Protein AF-A0A7J3I162-F1 (afdb_monomer)

Foldseek 3Di:
DDPLCQWDWDWDDDPQKIKIKTKGFQVSCVVVVNNDPVSVVVVVVVVVCVVCVVPAAKDKDFPDWDDDPGMIITIMIIHHDDDDDD

Structure (mmCIF, N/CA/C/O backbone):
data_AF-A0A7J3I162-F1
#
_entry.id   AF-A0A7J3I162-F1
#
loop_
_atom_site.group_PDB
_atom_site.id
_atom_site.type_symbol
_atom_site.label_atom_id
_atom_site.label_alt_id
_atom_site.label_comp_id
_atom_site.label_asym_id
_atom_site.label_entity_id
_atom_site.label_seq_id
_atom_site.pdbx_PDB_ins_code
_atom_site.Cartn_x
_atom_site.Cartn_y
_atom_site.Cartn_z
_atom_site.occupancy
_atom_site.B_iso_or_equiv
_atom_site.auth_seq_id
_atom_site.auth_comp_id
_atom_site.auth_asym_id
_atom_site.auth_atom_id
_atom_site.pdbx_PDB_model_num
ATOM 1 N N . MET A 1 1 ? -1.350 -21.573 1.540 1.00 36.19 1 MET A N 1
ATOM 2 C CA . MET A 1 1 ? -1.051 -20.230 1.003 1.00 36.19 1 MET A CA 1
ATOM 3 C C . MET A 1 1 ? -2.292 -19.396 1.224 1.00 36.19 1 MET A C 1
ATOM 5 O O . MET A 1 1 ? -3.325 -19.765 0.690 1.00 36.19 1 MET A O 1
ATOM 9 N N . MET A 1 2 ? -2.248 -18.386 2.092 1.00 34.72 2 MET A N 1
ATOM 10 C CA . MET A 1 2 ? -3.359 -17.438 2.180 1.00 34.72 2 MET A CA 1
ATOM 11 C C . MET A 1 2 ? -3.153 -16.411 1.068 1.00 34.72 2 MET A C 1
ATOM 13 O O . MET A 1 2 ? -2.126 -15.736 1.052 1.00 34.72 2 MET A O 1
ATOM 17 N N . ASP A 1 3 ? -4.100 -16.318 0.137 1.00 44.22 3 ASP A N 1
ATOM 18 C CA . ASP A 1 3 ? -4.220 -15.176 -0.770 1.00 44.22 3 ASP A CA 1
ATOM 19 C C . ASP A 1 3 ? -4.637 -13.955 0.062 1.00 44.22 3 ASP A C 1
ATOM 21 O O . ASP A 1 3 ? -5.809 -13.604 0.174 1.00 44.22 3 ASP A O 1
ATOM 25 N N . VAL A 1 4 ? -3.659 -13.336 0.729 1.00 52.66 4 VAL A N 1
ATOM 26 C CA . VAL A 1 4 ? -3.834 -12.125 1.543 1.00 52.66 4 VAL A CA 1
ATOM 27 C C . VAL A 1 4 ? -3.798 -10.910 0.622 1.00 52.66 4 VAL A C 1
ATOM 29 O O . VAL A 1 4 ? -2.946 -10.033 0.745 1.00 52.66 4 VAL A O 1
ATOM 32 N N . ASN A 1 5 ? -4.705 -10.851 -0.352 1.00 65.12 5 ASN A N 1
ATOM 33 C CA . ASN A 1 5 ? -4.825 -9.663 -1.188 1.00 65.12 5 ASN A CA 1
ATOM 34 C C . ASN A 1 5 ? -5.771 -8.661 -0.513 1.00 65.12 5 ASN A C 1
ATOM 36 O O . ASN A 1 5 ? -6.843 -8.342 -1.016 1.00 65.12 5 ASN A O 1
ATOM 40 N N . VAL A 1 6 ? -5.367 -8.182 0.671 1.00 78.31 6 VAL A N 1
ATOM 41 C CA . VAL A 1 6 ? -6.063 -7.109 1.417 1.00 78.31 6 VAL A CA 1
ATOM 42 C C . VAL A 1 6 ? -5.997 -5.759 0.695 1.00 78.31 6 VAL A C 1
ATOM 44 O O . VAL A 1 6 ? -6.624 -4.7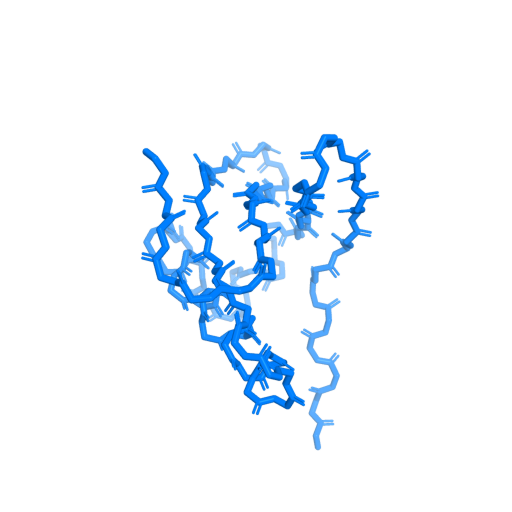93 1.127 1.00 78.31 6 VAL A O 1
ATOM 47 N N . TRP A 1 7 ? -5.236 -5.698 -0.398 1.00 83.38 7 TRP A N 1
ATOM 48 C CA . TRP A 1 7 ? -4.951 -4.509 -1.176 1.00 83.38 7 TRP A CA 1
ATOM 49 C C . TRP A 1 7 ? -5.690 -4.540 -2.514 1.00 83.38 7 TRP A C 1
ATOM 51 O O . TRP A 1 7 ? -5.448 -5.394 -3.363 1.00 83.38 7 TRP A O 1
ATOM 61 N N . SER A 1 8 ? -6.547 -3.551 -2.731 1.00 84.75 8 SER A N 1
ATOM 62 C CA . SER A 1 8 ? -7.066 -3.208 -4.051 1.00 84.75 8 SER A CA 1
ATOM 63 C C . SER A 1 8 ? -6.067 -2.303 -4.765 1.00 84.75 8 SER A C 1
ATOM 65 O O . SER A 1 8 ? -5.593 -1.326 -4.184 1.00 84.75 8 SER A O 1
ATOM 67 N N . LEU A 1 9 ? -5.716 -2.629 -6.009 1.00 84.00 9 LEU A N 1
ATOM 68 C CA . LEU A 1 9 ? -4.636 -1.965 -6.741 1.00 84.00 9 LEU A CA 1
ATOM 69 C C . LEU A 1 9 ? -5.174 -1.195 -7.943 1.00 84.00 9 LEU A C 1
ATOM 71 O O . LEU A 1 9 ? -5.910 -1.743 -8.760 1.00 84.00 9 LEU A O 1
ATOM 75 N N . SER A 1 10 ? -4.714 0.042 -8.100 1.00 84.00 10 SER A N 1
ATOM 76 C CA . SER A 1 10 ? -4.865 0.837 -9.317 1.00 84.00 10 SER A CA 1
ATOM 77 C C . SER A 1 10 ? -3.491 1.210 -9.863 1.00 84.00 10 SER A C 1
ATOM 79 O O . SER A 1 10 ? -2.556 1.457 -9.097 1.00 84.00 10 SER A O 1
ATOM 81 N N . ARG A 1 11 ? -3.348 1.216 -11.191 1.00 83.88 11 ARG A N 1
ATOM 82 C CA . ARG A 1 11 ? -2.093 1.519 -11.887 1.00 83.88 11 ARG A CA 1
ATOM 83 C C . ARG A 1 11 ? -2.341 2.603 -12.922 1.00 83.88 11 ARG A C 1
ATOM 85 O O . ARG A 1 11 ? -3.233 2.469 -13.752 1.00 83.88 11 ARG A O 1
ATOM 92 N N . GLU A 1 12 ? -1.507 3.628 -12.899 1.00 83.25 12 GLU A N 1
ATOM 93 C CA . GLU A 1 12 ? -1.523 4.747 -13.834 1.00 83.25 12 GLU A CA 1
ATOM 94 C C . GLU A 1 12 ? -0.120 4.855 -14.450 1.00 83.25 12 GLU A C 1
ATOM 96 O O . GLU A 1 12 ? 0.880 4.886 -13.731 1.00 83.25 12 GLU A O 1
ATOM 101 N N . ALA A 1 13 ? -0.022 4.848 -15.781 1.00 81.06 13 ALA A N 1
ATOM 102 C CA . ALA A 1 13 ? 1.250 5.001 -16.485 1.00 81.06 13 ALA A CA 1
ATOM 103 C C . ALA A 1 13 ? 1.379 6.441 -16.991 1.00 81.06 13 ALA A C 1
ATOM 105 O O . ALA A 1 13 ? 0.517 6.914 -17.728 1.00 81.06 13 ALA A O 1
ATOM 106 N N . GLU A 1 14 ? 2.455 7.127 -16.615 1.00 77.06 14 GLU A N 1
ATOM 107 C CA . GLU A 1 14 ? 2.700 8.523 -16.977 1.00 77.06 14 GLU A CA 1
ATOM 108 C C . GLU A 1 14 ? 4.200 8.724 -17.243 1.00 77.06 14 GLU A C 1
ATOM 110 O O . GLU A 1 14 ? 5.029 8.439 -16.380 1.00 77.06 14 GLU A O 1
ATOM 115 N N . ASN A 1 15 ? 4.570 9.191 -18.442 1.00 69.69 15 ASN A N 1
ATOM 116 C CA . ASN A 1 15 ? 5.955 9.538 -18.813 1.00 69.69 15 ASN A CA 1
ATOM 117 C C . ASN A 1 15 ? 7.008 8.450 -18.495 1.00 69.69 15 ASN A C 1
ATOM 119 O O . ASN A 1 15 ? 8.089 8.740 -17.987 1.00 69.69 15 ASN A O 1
ATOM 123 N N . GLY A 1 16 ? 6.689 7.176 -18.755 1.00 69.94 16 GLY A N 1
ATOM 124 C CA . GLY A 1 16 ? 7.593 6.045 -18.492 1.00 69.94 16 GLY A CA 1
ATOM 125 C C . GLY A 1 16 ? 7.681 5.615 -17.020 1.00 69.94 16 GLY A C 1
ATOM 126 O O . GLY A 1 16 ? 8.371 4.643 -16.713 1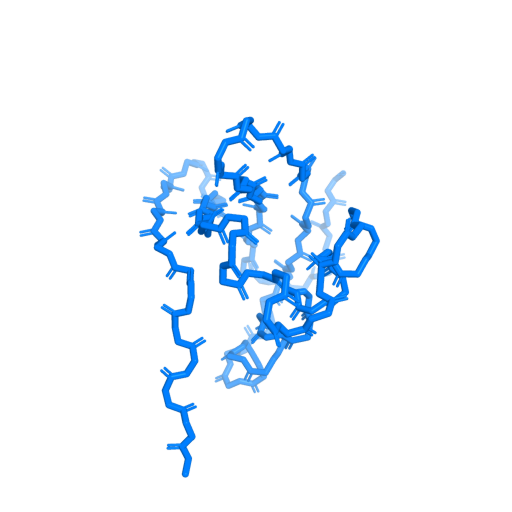.00 69.94 16 GLY A O 1
ATOM 127 N N . ARG A 1 17 ? 6.955 6.286 -16.117 1.00 72.31 17 ARG A N 1
ATOM 128 C CA . ARG A 1 17 ? 6.771 5.878 -14.721 1.00 72.31 17 ARG A CA 1
ATOM 129 C C . ARG A 1 17 ? 5.423 5.193 -14.550 1.00 72.31 17 ARG A C 1
ATOM 131 O O . ARG A 1 17 ? 4.436 5.567 -15.181 1.00 72.31 17 ARG A O 1
ATOM 138 N N . ILE A 1 18 ? 5.378 4.197 -13.673 1.00 82.06 18 ILE A N 1
ATOM 139 C CA . ILE A 1 18 ? 4.129 3.547 -13.277 1.00 82.06 18 ILE A CA 1
ATOM 140 C C . ILE A 1 18 ? 3.819 3.989 -11.851 1.00 82.06 18 ILE A C 1
ATOM 142 O O . ILE A 1 18 ? 4.508 3.595 -10.912 1.00 82.06 18 ILE A O 1
ATOM 146 N N . LYS A 1 19 ? 2.778 4.801 -11.687 1.00 83.00 19 LYS A N 1
ATOM 147 C CA . LYS A 1 19 ? 2.202 5.112 -10.382 1.00 83.00 19 LYS A CA 1
ATOM 148 C C . LYS A 1 19 ? 1.255 3.987 -9.998 1.00 83.00 19 LYS A C 1
ATOM 150 O O . LYS A 1 19 ? 0.372 3.613 -10.769 1.00 83.00 19 LYS A O 1
ATOM 155 N N . VAL A 1 20 ? 1.439 3.434 -8.809 1.00 84.56 20 VAL A N 1
ATOM 156 C CA . VAL A 1 20 ? 0.541 2.423 -8.252 1.00 84.56 20 VAL A CA 1
ATOM 157 C C . VAL A 1 20 ? -0.076 2.986 -6.981 1.00 84.56 20 VAL A C 1
ATOM 159 O O . VAL A 1 20 ? 0.623 3.517 -6.118 1.00 84.56 20 VAL A O 1
ATOM 162 N N . LYS A 1 21 ? -1.396 2.865 -6.881 1.00 86.69 21 LYS A N 1
ATOM 163 C CA . LYS A 1 21 ? -2.174 3.166 -5.682 1.00 86.69 21 LYS A CA 1
ATOM 164 C C . LYS A 1 21 ? -2.691 1.849 -5.124 1.00 86.69 21 LYS A C 1
ATOM 166 O O . LYS A 1 21 ? -3.347 1.102 -5.848 1.00 86.69 21 LYS A O 1
ATOM 171 N N . ALA A 1 22 ? -2.384 1.559 -3.868 1.00 88.69 22 ALA A N 1
ATOM 172 C CA . ALA A 1 22 ? -2.893 0.398 -3.155 1.00 88.69 22 ALA A CA 1
ATOM 173 C C . ALA A 1 22 ? -3.823 0.859 -2.033 1.00 88.69 22 ALA A C 1
ATOM 175 O O . ALA A 1 22 ? -3.464 1.736 -1.252 1.00 88.69 22 ALA A O 1
ATOM 176 N N . LEU A 1 23 ? -5.019 0.286 -1.965 1.00 89.44 23 LEU A N 1
ATOM 177 C CA . LEU A 1 23 ? -6.038 0.619 -0.978 1.00 89.44 23 LEU A CA 1
ATOM 178 C C . LEU A 1 23 ? -6.374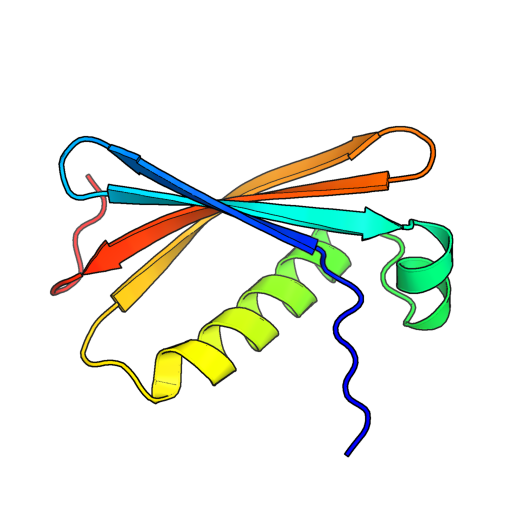 -0.619 -0.148 1.00 89.44 23 LEU A C 1
ATOM 180 O O . LEU A 1 23 ? -6.730 -1.645 -0.718 1.00 89.44 23 LEU A O 1
ATOM 184 N N . ALA A 1 24 ? -6.317 -0.520 1.176 1.00 90.44 24 ALA A N 1
ATOM 185 C CA . ALA A 1 24 ? -6.774 -1.572 2.084 1.00 90.44 24 ALA A CA 1
ATOM 186 C C . ALA A 1 24 ? -7.772 -1.031 3.107 1.00 90.44 24 ALA A C 1
ATOM 188 O O . ALA A 1 24 ? -7.720 0.140 3.488 1.00 90.44 24 ALA A O 1
ATOM 189 N N . LEU A 1 25 ? -8.673 -1.895 3.575 1.00 91.50 25 LEU A N 1
ATOM 190 C CA . LEU A 1 25 ? -9.526 -1.595 4.724 1.00 91.50 25 LEU A CA 1
ATOM 191 C C . LEU A 1 25 ? -8.691 -1.592 6.002 1.00 91.50 25 LEU A C 1
ATOM 193 O O . LEU A 1 25 ? -7.899 -2.502 6.245 1.00 91.50 25 LEU A O 1
ATOM 197 N N . ARG A 1 26 ? -8.923 -0.602 6.860 1.00 88.50 26 ARG A N 1
ATOM 198 C CA . ARG A 1 26 ? -8.238 -0.477 8.147 1.00 88.50 26 ARG A CA 1
ATOM 199 C C . ARG A 1 26 ? -8.478 -1.689 9.048 1.00 88.50 26 ARG A C 1
ATOM 201 O O . ARG A 1 26 ? -7.529 -2.179 9.647 1.00 88.50 26 ARG A O 1
ATOM 208 N N . SER A 1 27 ? -9.706 -2.204 9.091 1.00 89.31 27 SER A N 1
ATOM 209 C CA . SER A 1 27 ? -10.050 -3.391 9.884 1.00 89.31 27 SER A CA 1
ATOM 210 C C . SER A 1 27 ? -9.251 -4.621 9.457 1.00 89.31 27 SER A C 1
ATOM 212 O O . SER A 1 27 ? -8.828 -5.408 10.295 1.00 89.31 27 SER A O 1
ATOM 214 N N 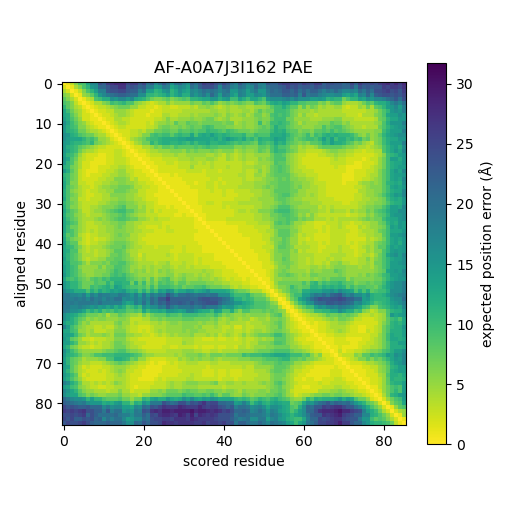. GLU A 1 28 ? -9.003 -4.779 8.156 1.00 89.31 28 GLU A N 1
ATOM 215 C CA . GLU A 1 28 ? -8.193 -5.882 7.649 1.00 89.31 28 GLU A CA 1
ATOM 216 C C . GLU A 1 28 ? -6.727 -5.693 8.038 1.00 89.31 28 GLU A C 1
ATOM 218 O O . GLU A 1 28 ? -6.128 -6.618 8.569 1.00 89.31 28 GLU A O 1
ATOM 223 N N . LEU A 1 29 ? -6.168 -4.487 7.892 1.00 88.56 29 LEU A N 1
ATOM 224 C CA . LEU A 1 29 ? -4.802 -4.187 8.343 1.00 88.56 29 LEU A CA 1
ATOM 225 C C . LEU A 1 29 ? -4.601 -4.449 9.844 1.00 88.56 29 LEU A C 1
ATOM 227 O O . LEU A 1 29 ? -3.583 -5.019 10.244 1.00 88.56 29 LEU A O 1
ATOM 231 N N . GLU A 1 30 ? -5.586 -4.095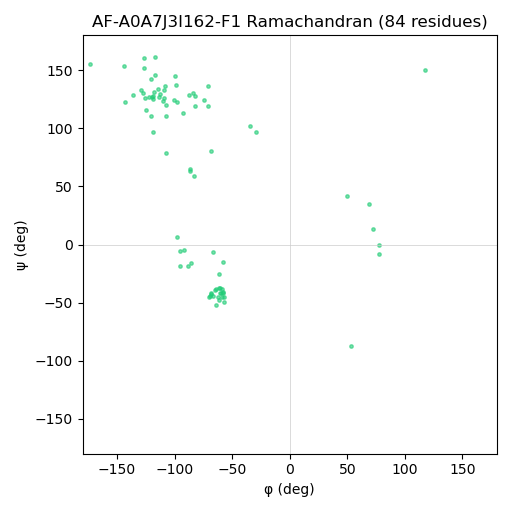 10.670 1.00 89.38 30 GLU A N 1
ATOM 232 C CA . GLU A 1 30 ? -5.581 -4.346 12.113 1.00 89.38 30 GLU A CA 1
ATOM 233 C C . GLU A 1 30 ? -5.527 -5.846 12.441 1.00 89.38 30 GLU A C 1
ATOM 235 O O . GLU A 1 30 ? -4.778 -6.239 13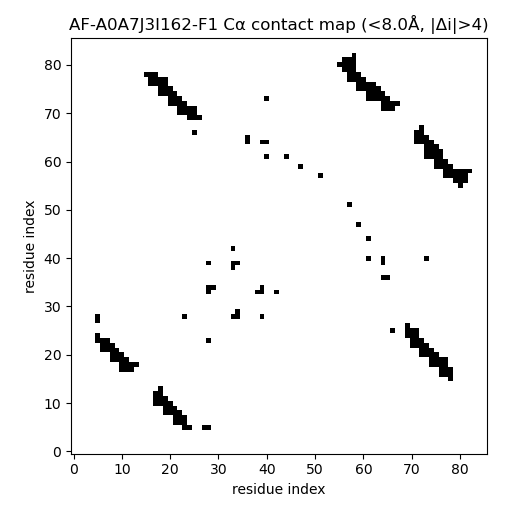.337 1.00 89.38 30 GLU A O 1
ATOM 240 N N . ARG A 1 31 ? -6.210 -6.706 11.667 1.00 89.38 31 ARG A N 1
ATOM 241 C CA . ARG A 1 31 ? -6.144 -8.175 11.827 1.00 89.38 31 ARG A CA 1
ATOM 242 C C . ARG A 1 31 ? -4.739 -8.741 11.604 1.00 89.38 31 ARG A C 1
ATOM 244 O O . ARG A 1 31 ? -4.418 -9.783 12.167 1.00 89.38 31 ARG A O 1
ATOM 251 N N . TYR A 1 32 ? -3.904 -8.047 10.829 1.00 85.31 32 TYR A N 1
ATOM 252 C CA . TYR A 1 32 ? -2.495 -8.395 10.600 1.00 85.31 32 TYR A CA 1
ATOM 253 C C . TYR A 1 32 ? -1.520 -7.594 11.482 1.00 85.31 32 TYR A C 1
ATOM 255 O O . TYR A 1 32 ? -0.307 -7.681 11.300 1.00 85.31 32 TYR A O 1
ATOM 263 N N . GLY A 1 33 ? -2.017 -6.796 12.435 1.00 88.12 33 GLY A N 1
ATOM 264 C CA . GLY A 1 33 ? -1.187 -5.972 13.320 1.00 88.12 33 GLY A CA 1
ATOM 265 C C . GLY A 1 33 ? -0.538 -4.757 12.642 1.00 88.12 33 GLY A C 1
ATOM 266 O O . GLY A 1 33 ? 0.358 -4.134 13.226 1.00 88.12 33 GLY A O 1
ATOM 267 N N . LEU A 1 34 ? -0.989 -4.399 11.434 1.00 88.88 34 LEU A N 1
ATOM 268 C CA . LEU A 1 34 ? -0.501 -3.279 10.623 1.00 88.88 34 LEU A CA 1
ATOM 269 C C . LEU A 1 34 ? -1.221 -1.978 11.006 1.00 88.88 34 LEU A C 1
ATOM 271 O O . LEU A 1 34 ? -1.981 -1.404 10.233 1.00 88.88 34 LEU A O 1
ATOM 275 N N . THR A 1 35 ? -1.000 -1.529 12.240 1.00 86.81 35 THR A N 1
ATOM 276 C CA . THR A 1 35 ? -1.748 -0.416 12.852 1.00 86.81 35 THR A CA 1
ATOM 277 C C . THR A 1 35 ? -1.074 0.951 12.745 1.00 86.81 35 THR A C 1
ATOM 279 O O . THR A 1 35 ? -1.663 1.949 13.151 1.00 86.81 35 THR A O 1
ATOM 282 N N . THR A 1 36 ? 0.156 1.014 12.228 1.00 88.25 36 THR A N 1
ATOM 283 C CA . THR A 1 36 ? 0.919 2.262 12.077 1.00 88.25 36 THR A CA 1
ATOM 284 C C . THR A 1 36 ? 1.400 2.433 10.647 1.00 88.25 36 THR A C 1
ATOM 286 O O . THR A 1 36 ? 1.492 1.464 9.886 1.00 88.25 36 THR A O 1
ATOM 289 N N . GLU A 1 37 ? 1.735 3.670 10.291 1.00 87.69 37 GLU A N 1
ATOM 290 C CA . GLU A 1 37 ? 2.253 3.998 8.968 1.00 87.69 37 GLU A CA 1
ATOM 291 C C . GLU A 1 37 ? 3.535 3.224 8.647 1.00 87.69 37 GLU A C 1
ATOM 293 O O . GLU A 1 37 ? 3.622 2.623 7.577 1.00 87.69 37 GLU A O 1
ATOM 298 N N . GLU A 1 38 ? 4.496 3.145 9.579 1.00 88.62 38 GLU A N 1
ATOM 299 C CA . GLU A 1 38 ? 5.750 2.424 9.329 1.00 88.62 38 GLU A CA 1
ATOM 300 C C . GLU A 1 38 ? 5.522 0.929 9.106 1.00 88.62 38 GLU A C 1
ATOM 302 O O . GLU A 1 38 ? 6.162 0.328 8.241 1.00 88.62 38 GLU A O 1
ATOM 307 N N . LYS A 1 39 ? 4.591 0.319 9.850 1.00 88.50 39 LYS A N 1
ATOM 308 C CA . LYS A 1 39 ? 4.261 -1.103 9.693 1.00 88.50 39 LYS A CA 1
ATOM 309 C C . LYS A 1 39 ? 3.616 -1.379 8.344 1.00 88.50 39 LYS A C 1
ATOM 311 O O . LYS A 1 39 ? 3.995 -2.339 7.677 1.00 88.50 39 LYS A O 1
ATOM 316 N N . VAL A 1 40 ? 2.668 -0.535 7.935 1.00 88.50 40 VAL A N 1
ATOM 317 C CA . VAL A 1 40 ? 2.032 -0.634 6.617 1.00 88.50 40 VAL A CA 1
ATOM 318 C C . VAL A 1 40 ? 3.071 -0.462 5.515 1.00 88.50 40 VAL A C 1
ATOM 320 O O . VAL A 1 40 ? 3.134 -1.286 4.604 1.00 88.50 40 VAL A O 1
ATOM 323 N N . LYS A 1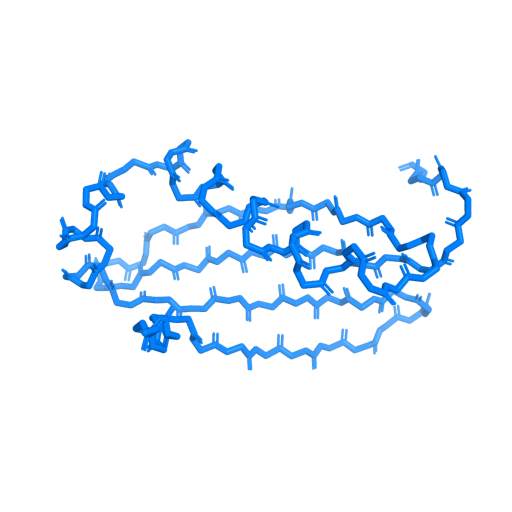 41 ? 3.923 0.561 5.627 1.00 86.19 41 LYS A N 1
ATOM 324 C CA . LYS A 1 41 ? 5.001 0.822 4.676 1.00 86.19 41 LYS A CA 1
ATOM 325 C C . LYS A 1 41 ? 5.929 -0.387 4.554 1.00 86.19 41 LYS A C 1
ATOM 327 O O . LYS A 1 41 ? 6.151 -0.860 3.447 1.00 86.19 41 LYS A O 1
ATOM 332 N N . GLY A 1 42 ? 6.399 -0.940 5.672 1.00 84.00 42 GLY A N 1
ATOM 333 C CA . GLY A 1 42 ? 7.276 -2.112 5.684 1.00 84.00 42 GLY A CA 1
ATOM 334 C C . GLY A 1 42 ? 6.624 -3.366 5.093 1.00 84.00 42 GLY A C 1
ATOM 335 O O . GLY A 1 42 ? 7.233 -4.046 4.268 1.00 84.00 42 GLY A O 1
ATOM 336 N N . ALA A 1 43 ? 5.370 -3.654 5.458 1.00 84.56 43 ALA A N 1
ATOM 337 C CA . ALA A 1 43 ? 4.622 -4.780 4.897 1.00 84.56 43 ALA A CA 1
ATOM 338 C C . ALA A 1 43 ? 4.440 -4.645 3.380 1.00 84.56 43 ALA A C 1
ATOM 340 O O . ALA A 1 43 ? 4.626 -5.612 2.639 1.00 84.56 43 ALA A O 1
ATOM 341 N N . TRP A 1 44 ? 4.135 -3.433 2.914 1.00 83.25 44 TRP A N 1
ATOM 342 C CA . TRP A 1 44 ? 3.972 -3.145 1.497 1.00 83.25 44 TRP A CA 1
ATOM 343 C C . TRP A 1 44 ? 5.299 -3.222 0.726 1.00 83.25 44 TRP A C 1
ATOM 345 O O . TRP A 1 44 ? 5.356 -3.859 -0.325 1.00 83.25 44 TRP A O 1
ATOM 355 N N . GLU A 1 45 ? 6.394 -2.660 1.253 1.00 79.06 45 GLU A N 1
ATOM 356 C CA . GLU A 1 45 ? 7.728 -2.782 0.645 1.00 79.06 45 GLU A CA 1
ATOM 357 C C . GLU A 1 45 ? 8.156 -4.243 0.501 1.00 79.06 45 GLU A C 1
ATOM 359 O O . GLU A 1 45 ? 8.691 -4.619 -0.543 1.00 79.06 45 GLU A O 1
ATOM 364 N N . MET A 1 46 ? 7.908 -5.079 1.514 1.00 78.06 46 MET A N 1
ATOM 365 C CA . MET A 1 46 ? 8.193 -6.513 1.439 1.00 78.06 46 MET A CA 1
ATOM 366 C C . MET A 1 46 ? 7.346 -7.199 0.368 1.00 78.06 46 MET A C 1
ATOM 368 O O . MET A 1 46 ? 7.910 -7.847 -0.511 1.00 78.06 46 MET A O 1
ATOM 372 N N . ALA A 1 47 ? 6.024 -7.007 0.392 1.00 76.19 47 ALA A N 1
ATOM 373 C CA . ALA A 1 47 ? 5.113 -7.623 -0.571 1.00 76.19 47 ALA A CA 1
ATOM 374 C C . ALA A 1 47 ? 5.480 -7.256 -2.016 1.00 76.19 47 ALA A C 1
ATOM 376 O O . ALA A 1 47 ? 5.574 -8.122 -2.888 1.00 76.19 47 ALA A O 1
ATOM 377 N N . VAL A 1 48 ? 5.770 -5.977 -2.274 1.00 74.38 48 VAL A N 1
ATOM 378 C CA . VAL A 1 48 ? 6.175 -5.532 -3.608 1.00 74.38 48 VAL A CA 1
ATOM 379 C C . VAL A 1 48 ? 7.552 -6.080 -3.978 1.00 74.38 48 VAL A C 1
ATOM 381 O O . VAL A 1 48 ? 7.722 -6.538 -5.104 1.00 74.38 48 VAL A O 1
ATOM 384 N N . ARG A 1 49 ? 8.534 -6.101 -3.065 1.00 70.62 49 ARG A N 1
ATOM 385 C CA . ARG A 1 49 ? 9.849 -6.716 -3.333 1.00 70.62 49 ARG A CA 1
ATOM 386 C C . ARG A 1 49 ? 9.732 -8.194 -3.687 1.00 70.62 49 ARG A C 1
ATOM 388 O O . ARG A 1 49 ? 10.461 -8.650 -4.563 1.00 70.62 49 ARG A O 1
ATOM 395 N N . GLU A 1 50 ? 8.837 -8.943 -3.050 1.00 68.31 50 GLU A N 1
ATOM 396 C CA . GLU A 1 50 ? 8.623 -10.358 -3.373 1.00 68.31 50 GLU A CA 1
ATOM 397 C C . GLU A 1 50 ? 7.995 -10.552 -4.756 1.00 68.31 50 GLU A C 1
ATOM 399 O O . GLU A 1 50 ? 8.466 -11.384 -5.533 1.00 68.31 50 GLU A O 1
ATOM 404 N N . VAL A 1 51 ? 7.002 -9.732 -5.109 1.00 65.06 51 VAL A N 1
ATOM 405 C CA . VAL A 1 51 ? 6.390 -9.738 -6.449 1.00 65.06 51 VAL A CA 1
ATOM 406 C C . VAL A 1 51 ? 7.408 -9.317 -7.519 1.00 65.06 51 VAL A C 1
ATOM 408 O O . VAL A 1 51 ? 7.467 -9.905 -8.600 1.00 65.06 51 VAL A O 1
ATOM 411 N N . MET A 1 52 ? 8.252 -8.332 -7.207 1.00 63.28 52 MET A N 1
ATOM 412 C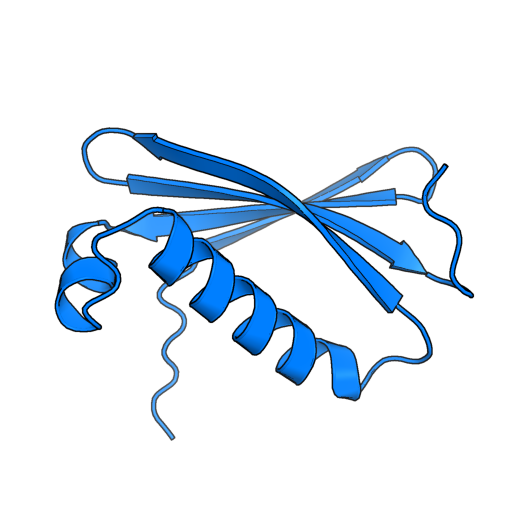 CA . MET A 1 52 ? 9.220 -7.735 -8.131 1.00 63.28 52 MET A CA 1
ATOM 413 C C . MET A 1 52 ? 10.548 -8.494 -8.212 1.00 63.28 52 MET A C 1
ATOM 415 O O . MET A 1 52 ? 11.259 -8.336 -9.198 1.00 63.28 52 MET A O 1
ATOM 419 N N . LYS A 1 53 ? 10.868 -9.390 -7.266 1.00 61.50 53 LYS A N 1
ATOM 420 C CA . LYS A 1 53 ? 12.029 -10.303 -7.349 1.00 61.50 53 LYS A CA 1
ATOM 421 C C . LYS A 1 53 ? 12.001 -11.208 -8.589 1.00 61.50 53 LYS A C 1
ATOM 423 O O . LYS A 1 53 ? 13.024 -11.787 -8.936 1.00 61.50 53 LYS A O 1
ATOM 428 N N . ARG A 1 54 ? 10.857 -11.315 -9.273 1.00 53.31 54 ARG A N 1
ATOM 429 C CA . ARG A 1 54 ? 10.714 -12.016 -10.559 1.00 53.31 54 ARG A CA 1
ATOM 430 C C . ARG A 1 54 ? 10.905 -11.117 -11.794 1.00 53.31 54 ARG A C 1
ATOM 432 O O . ARG A 1 54 ? 10.886 -11.632 -12.905 1.00 53.31 54 ARG A O 1
ATOM 439 N N . GLY A 1 55 ? 11.081 -9.802 -11.630 1.00 50.28 55 GLY A N 1
ATOM 440 C CA . GLY A 1 55 ? 11.167 -8.827 -12.721 1.00 50.28 55 GLY A CA 1
ATOM 441 C C . GLY A 1 55 ? 12.491 -8.055 -12.747 1.00 50.28 55 GLY A C 1
ATOM 442 O O . GLY A 1 55 ? 12.727 -7.198 -11.902 1.00 50.28 55 GLY A O 1
ATOM 443 N N . ASN A 1 56 ? 13.320 -8.333 -13.758 1.00 51.31 56 ASN A N 1
ATOM 444 C CA . ASN A 1 56 ? 14.564 -7.641 -14.135 1.00 51.31 56 ASN A CA 1
ATOM 445 C C . ASN A 1 56 ? 14.621 -6.134 -13.774 1.00 51.31 56 ASN A C 1
ATOM 447 O O . ASN A 1 56 ? 14.166 -5.296 -14.552 1.00 51.31 56 ASN A O 1
ATOM 451 N N . GLY A 1 57 ? 15.232 -5.774 -12.638 1.00 58.47 57 GLY A N 1
ATOM 452 C CA . GLY A 1 57 ? 15.721 -4.408 -12.380 1.00 58.47 57 GLY A CA 1
ATOM 453 C C . GLY A 1 57 ? 14.657 -3.318 -12.205 1.00 58.47 57 GLY A C 1
ATOM 454 O O . GLY A 1 57 ? 14.864 -2.188 -12.646 1.00 58.47 57 GLY A O 1
ATOM 455 N N . SER A 1 58 ? 13.506 -3.634 -11.606 1.00 65.69 58 SER A N 1
ATOM 456 C CA . SER A 1 58 ? 12.499 -2.610 -11.292 1.00 65.69 58 SER A CA 1
ATOM 457 C C . SER A 1 58 ? 12.756 -1.966 -9.926 1.00 65.69 58 SER A C 1
ATOM 459 O O . SER A 1 58 ? 12.888 -2.669 -8.924 1.00 65.69 58 SER A O 1
ATOM 461 N N . HIS A 1 59 ? 12.785 -0.634 -9.878 1.00 72.62 59 HIS A N 1
ATOM 462 C CA . HIS A 1 59 ? 12.921 0.134 -8.642 1.00 72.62 59 HIS A CA 1
ATOM 463 C C . HIS A 1 59 ? 11.552 0.620 -8.168 1.00 72.62 59 HIS A C 1
ATOM 465 O O . HIS A 1 59 ? 10.727 1.066 -8.963 1.00 72.62 59 HIS A O 1
ATOM 471 N N . VAL A 1 60 ? 11.309 0.516 -6.861 1.00 75.31 60 VAL A N 1
ATOM 472 C CA . VAL A 1 60 ? 10.038 0.880 -6.225 1.00 75.31 60 VAL A CA 1
ATOM 473 C C . VAL A 1 60 ? 10.317 1.926 -5.162 1.00 75.31 60 VAL A C 1
ATOM 475 O O . VAL A 1 60 ? 11.148 1.704 -4.281 1.00 75.31 60 VAL A O 1
ATOM 478 N N . LYS A 1 61 ? 9.601 3.045 -5.223 1.00 82.31 61 LYS A N 1
ATOM 479 C CA . LYS A 1 61 ? 9.640 4.102 -4.212 1.00 82.31 61 LYS A CA 1
ATOM 480 C C . LYS A 1 61 ? 8.229 4.351 -3.717 1.00 82.31 61 LYS A C 1
ATOM 482 O O . LYS A 1 61 ? 7.380 4.793 -4.484 1.00 82.31 61 LYS A O 1
ATOM 487 N N . ILE A 1 62 ? 7.980 4.084 -2.439 1.00 83.44 62 ILE A N 1
ATOM 488 C CA . ILE A 1 62 ? 6.741 4.519 -1.790 1.00 83.44 62 ILE A CA 1
ATOM 489 C C . ILE A 1 62 ? 6.817 6.034 -1.632 1.00 83.44 62 ILE A C 1
ATOM 491 O O . ILE A 1 62 ? 7.730 6.551 -0.987 1.00 83.44 62 ILE A O 1
ATOM 495 N N . THR A 1 63 ? 5.872 6.736 -2.244 1.00 85.56 63 THR A N 1
ATOM 496 C CA . THR A 1 63 ? 5.788 8.198 -2.230 1.00 85.56 63 THR A CA 1
ATOM 497 C C . THR A 1 63 ? 4.857 8.712 -1.138 1.00 85.56 63 THR A C 1
ATOM 499 O O . THR A 1 63 ? 4.977 9.871 -0.754 1.00 85.56 63 THR A O 1
ATOM 502 N N . GLY A 1 64 ? 3.968 7.869 -0.599 1.00 87.19 64 GLY A N 1
ATOM 503 C CA . GLY A 1 64 ? 3.123 8.241 0.533 1.00 87.19 64 GLY A CA 1
ATOM 504 C C . GLY A 1 64 ? 2.290 7.091 1.090 1.00 87.19 64 GLY A C 1
ATOM 505 O O . GLY A 1 64 ? 1.969 6.137 0.382 1.00 87.19 64 GLY A O 1
ATOM 506 N N . VAL A 1 65 ? 1.921 7.210 2.363 1.00 89.00 65 VAL A N 1
ATOM 507 C CA . VAL A 1 65 ? 0.914 6.379 3.027 1.00 89.00 65 VAL A CA 1
ATOM 508 C C . VAL A 1 65 ? -0.069 7.322 3.718 1.00 89.00 65 VAL A C 1
ATOM 510 O O . VAL A 1 65 ? 0.337 8.295 4.344 1.00 89.00 65 VAL A O 1
ATOM 513 N N . LYS A 1 66 ? -1.373 7.089 3.559 1.00 89.88 66 LYS A N 1
ATOM 514 C CA . LYS A 1 66 ? -2.433 7.925 4.139 1.00 89.88 66 LYS A CA 1
AT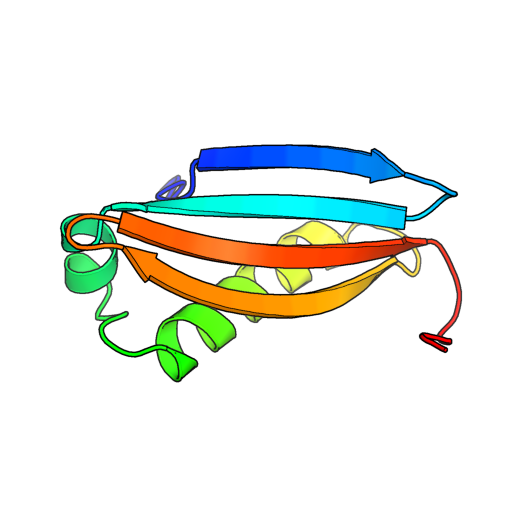OM 515 C C . LYS A 1 66 ? -3.519 7.049 4.742 1.00 89.88 66 LYS A C 1
ATOM 517 O O . LYS A 1 66 ? -4.067 6.187 4.060 1.00 89.88 66 LYS A O 1
ATOM 522 N N . PHE A 1 67 ? -3.888 7.310 5.992 1.00 87.00 67 PHE A N 1
ATOM 523 C CA . PHE A 1 67 ? -5.059 6.695 6.619 1.00 87.00 67 PHE A CA 1
ATOM 524 C C . PHE A 1 67 ? -6.279 7.600 6.426 1.00 87.00 67 PHE A C 1
ATOM 526 O O . PHE A 1 67 ? -6.349 8.707 6.953 1.00 87.00 67 PHE A O 1
ATOM 533 N N . LEU A 1 68 ? -7.240 7.127 5.641 1.00 86.19 68 LEU A N 1
ATOM 534 C CA . LEU A 1 68 ? -8.462 7.822 5.252 1.00 86.19 68 LEU A CA 1
ATOM 535 C C . LEU A 1 68 ? -9.658 7.212 5.981 1.00 86.19 68 LEU A C 1
ATOM 537 O O . LEU A 1 68 ? -10.408 6.427 5.402 1.00 86.19 68 LEU A O 1
ATOM 541 N N . ASN A 1 69 ? -9.834 7.580 7.252 1.00 86.00 69 ASN A N 1
ATOM 542 C CA . ASN A 1 69 ? -10.893 7.088 8.139 1.00 86.00 69 ASN A CA 1
ATOM 543 C C . ASN A 1 69 ? -10.950 5.541 8.206 1.00 86.00 69 ASN A C 1
ATOM 545 O O . ASN A 1 69 ? -10.292 4.931 9.049 1.00 86.00 69 ASN A O 1
ATOM 549 N N . VAL A 1 70 ? -11.682 4.919 7.279 1.00 86.44 70 VAL A N 1
ATOM 550 C CA . VAL A 1 70 ? -11.883 3.466 7.152 1.00 86.44 70 VAL A CA 1
ATOM 551 C C . VAL A 1 70 ? -10.814 2.788 6.285 1.00 86.44 70 VAL A C 1
ATOM 553 O O . VAL A 1 70 ? -10.636 1.576 6.370 1.00 86.44 70 VAL A O 1
ATOM 556 N N . TYR A 1 71 ? -10.082 3.540 5.465 1.00 88.19 71 TYR A N 1
ATOM 557 C CA . TYR A 1 71 ? -9.134 2.992 4.495 1.00 88.19 71 TYR A CA 1
ATOM 558 C C . TYR A 1 71 ? -7.692 3.415 4.767 1.00 88.19 71 TYR A C 1
ATOM 560 O O . TYR A 1 71 ? -7.427 4.417 5.424 1.00 88.19 71 TYR A O 1
ATOM 568 N N . CYS A 1 72 ? -6.752 2.674 4.196 1.00 89.88 72 CYS A N 1
ATOM 569 C CA . CYS A 1 72 ? -5.357 3.056 4.042 1.00 89.88 72 CYS A CA 1
ATOM 570 C C . CYS A 1 72 ? -5.021 3.107 2.552 1.00 89.88 72 CYS A C 1
ATOM 572 O O . CYS A 1 72 ? -5.274 2.137 1.840 1.00 89.88 72 CYS A O 1
ATOM 574 N N . LEU A 1 73 ? -4.462 4.225 2.097 1.00 89.00 73 LEU A N 1
ATOM 575 C CA . LEU A 1 73 ? -3.977 4.436 0.740 1.00 89.00 73 LEU A CA 1
ATOM 576 C C . LEU A 1 73 ? -2.448 4.477 0.753 1.00 89.00 73 LEU A C 1
ATOM 578 O O . LEU A 1 73 ? -1.858 5.287 1.463 1.00 89.00 73 LEU A O 1
ATOM 582 N N . VAL A 1 74 ? -1.818 3.649 -0.071 1.00 89.94 74 VAL A N 1
ATOM 583 C CA . VAL A 1 74 ? -0.376 3.652 -0.323 1.00 89.94 74 VAL A CA 1
ATOM 584 C C . VAL A 1 74 ? -0.138 4.077 -1.764 1.00 89.94 74 VAL A C 1
ATOM 586 O O . VAL A 1 74 ? -0.695 3.494 -2.693 1.00 89.94 74 VAL A O 1
ATOM 589 N N . GLU A 1 75 ? 0.697 5.088 -1.954 1.00 88.94 75 GLU A N 1
ATOM 590 C CA . GLU A 1 75 ? 1.100 5.606 -3.259 1.00 88.94 75 GLU A CA 1
ATOM 591 C C . GLU A 1 75 ? 2.562 5.231 -3.501 1.00 88.94 75 GLU A C 1
ATOM 593 O O . GLU A 1 75 ? 3.412 5.397 -2.620 1.00 88.94 75 GLU A O 1
ATOM 598 N N . MET A 1 76 ? 2.871 4.707 -4.685 1.00 85.75 76 MET A N 1
ATOM 599 C CA . MET A 1 76 ? 4.240 4.357 -5.049 1.00 85.75 76 MET A CA 1
ATOM 600 C C . MET A 1 76 ? 4.520 4.622 -6.526 1.00 85.75 76 MET A C 1
ATOM 602 O O . MET A 1 76 ? 3.627 4.544 -7.371 1.00 85.75 76 MET A O 1
ATOM 606 N N . GLU A 1 77 ? 5.786 4.857 -6.834 1.00 85.50 77 GLU A N 1
ATOM 607 C CA . GLU A 1 77 ? 6.303 4.910 -8.194 1.00 85.50 77 GLU A CA 1
ATOM 608 C C . GLU A 1 77 ? 7.164 3.682 -8.473 1.00 85.50 77 GLU A C 1
ATOM 610 O O . GLU A 1 77 ? 7.990 3.269 -7.652 1.00 85.50 77 GLU A O 1
ATOM 615 N N . VAL A 1 78 ? 6.962 3.109 -9.655 1.00 79.19 78 VAL A N 1
ATOM 616 C CA . VAL A 1 78 ? 7.733 1.994 -10.186 1.00 79.19 78 VAL A CA 1
ATOM 617 C C . VAL A 1 78 ? 8.408 2.439 -11.479 1.00 79.19 78 VAL A C 1
ATOM 619 O O . VAL A 1 78 ? 7.740 2.889 -12.415 1.00 79.19 78 VAL A O 1
ATOM 622 N N . SER A 1 79 ? 9.727 2.281 -11.541 1.00 76.06 79 SER A N 1
ATOM 623 C CA . SER A 1 79 ? 10.544 2.518 -12.734 1.00 76.06 79 SER A CA 1
ATOM 624 C C . SER A 1 79 ? 11.222 1.222 -13.187 1.00 76.06 79 SER A C 1
ATOM 626 O O . SER A 1 79 ? 11.562 0.359 -12.374 1.00 76.06 79 SER A O 1
ATOM 628 N N . ARG A 1 80 ? 11.390 1.056 -14.505 1.00 64.50 80 ARG A N 1
ATOM 629 C CA . ARG A 1 80 ? 12.161 -0.046 -15.104 1.00 64.50 80 ARG A CA 1
ATOM 630 C C . ARG A 1 80 ? 13.570 0.456 -15.435 1.00 64.50 80 ARG A C 1
ATOM 632 O O . ARG A 1 80 ? 13.681 1.384 -16.228 1.00 64.50 80 ARG A O 1
ATOM 639 N N . GLY A 1 81 ? 14.613 -0.183 -14.898 1.00 56.75 81 GLY A N 1
ATOM 640 C CA . GLY A 1 81 ? 16.014 0.069 -15.271 1.00 56.75 81 GLY A CA 1
ATOM 641 C C . GLY A 1 81 ? 16.892 0.596 -14.131 1.00 56.75 81 GLY A C 1
ATOM 642 O O . GLY A 1 81 ? 16.397 1.254 -13.221 1.00 56.75 81 GLY A O 1
ATOM 643 N N . ASN A 1 82 ? 18.191 0.265 -14.203 1.00 47.66 82 ASN A N 1
ATOM 644 C CA . ASN A 1 82 ? 19.258 0.542 -13.231 1.00 47.66 82 ASN A CA 1
ATOM 645 C C . ASN A 1 82 ? 19.121 1.890 -12.493 1.00 47.66 82 ASN A C 1
ATOM 647 O O . ASN A 1 82 ? 19.532 2.928 -12.993 1.00 47.66 82 ASN A O 1
ATOM 651 N N . GLY A 1 83 ? 18.647 1.850 -11.255 1.00 45.84 83 GLY A N 1
ATOM 652 C CA . GLY A 1 83 ? 19.288 2.556 -10.150 1.00 45.84 83 GLY A CA 1
ATOM 653 C C . GLY A 1 83 ? 19.102 4.059 -9.978 1.00 45.84 83 GLY A C 1
ATOM 654 O O . GLY A 1 83 ? 19.505 4.529 -8.921 1.00 45.84 83 GLY A O 1
ATOM 655 N N . GLU A 1 84 ? 18.499 4.816 -10.892 1.00 40.81 84 GLU A N 1
ATOM 656 C CA . GLU A 1 84 ? 18.434 6.278 -10.724 1.00 40.81 84 GLU A CA 1
ATOM 657 C C . GLU A 1 84 ? 16.991 6.787 -10.628 1.00 40.81 84 GLU A C 1
ATOM 659 O O . GLU A 1 84 ? 16.292 7.011 -11.618 1.00 40.81 84 GLU A O 1
ATOM 664 N N . PHE A 1 85 ? 16.532 6.971 -9.385 1.00 45.69 85 PHE A N 1
ATOM 665 C CA . PHE A 1 85 ? 15.525 7.991 -9.103 1.00 45.69 85 PHE A CA 1
ATOM 666 C C . PHE A 1 85 ? 16.238 9.351 -9.157 1.00 45.69 85 PHE A C 1
ATOM 668 O O . PHE A 1 85 ? 17.220 9.499 -8.429 1.00 45.69 85 PHE A O 1
ATOM 675 N N . PRO A 1 86 ? 15.784 10.312 -9.981 1.00 43.09 86 PRO A N 1
ATOM 676 C CA . PRO A 1 86 ? 16.277 11.683 -9.896 1.00 43.09 86 PRO A CA 1
ATOM 677 C C . PRO A 1 86 ? 15.930 12.324 -8.546 1.00 43.09 86 PRO A C 1
ATOM 679 O O . PRO A 1 86 ? 14.927 11.897 -7.912 1.00 43.09 86 PRO A O 1
#

Solvent-accessible surface area (backbone atoms only — not comparable to full-atom values): 5109 Å² total; per-residue (Å²): 133,81,87,78,71,64,56,50,78,48,80,46,80,55,96,84,34,36,40,37,40,36,38,28,48,41,72,63,34,47,78,72,68,38,79,44,70,68,49,43,51,52,54,49,53,50,54,50,48,61,67,42,73,79,45,89,54,61,47,77,44,79,76,46,77,45,78,58,91,61,32,34,42,37,34,28,41,37,39,80,50,86,87,72,80,132

Secondary structure (DSSP, 8-state):
------EEEEEEEETTEEEEEEEEEHHHHHHTT--SHHHHHHHHHHHHHHHHTTSTTEEEEEEEEEEETTEEEEEEEEEESSS---

Mean predicted aligned error: 7.63 Å

pLDDT: mean 76.6, std 15.07, range [34.72, 91.5]

Nearest PDB structures (foldseek):
  6rid-assembly1_A  TM=7.224E-01  e=2.138E-02  Vaccinia virus GLV-1h68
  7amv-assembly1_A  TM=6.667E-01  e=3.469E-02  Vaccinia virus GLV-1h68
  8p0n-assembly1_A  TM=6.245E-01  e=2.413E-02  Orthopoxvirus vaccinia
  7aof-assembly1_A  TM=5.964E-01  e=3.266E-02  Vaccinia virus GLV-1h68
  2y7j-assembly1_C  TM=3.300E-01  e=5.286E-01  Homo sapiens

Sequence (86 aa):
MMDVNVWSLSREAENGRIKVKALALRSELERYGLTTEEKVKGAWEMAVREVMKRGNGSHVKITGVKFLNVYCLVEMEVSRGNGEFP

Radius of gyration: 13.29 Å; Cα contacts (8 Å, |Δi|>4): 125; chains: 1; bounding box: 31×32×32 Å